Protein AF-A0A1V4V9S0-F1 (afdb_monomer)

Foldseek 3Di:
DPPPPPPVVVVVVVVCCCVLLQVPHQLVPDDPVSSVVNLVDLSNLVNVLCCCCPVVVDDPVRNVVSVVSNVVCCVVVVVVVVVVVVVVVVVCVVVVVPPDD

Radius of gyration: 18.47 Å; Cα contacts (8 Å, |Δi|>4): 56; chains: 1; bounding box: 46×25×48 Å

pLDDT: mean 73.85, std 10.1, range [44.12, 89.5]

Secondary structure (DSSP, 8-state):
--TTS--HHHHHHHHHHHHHTTSSS-GGGS-HHHHHHHTT-HHHHHHHHHHHHHHS---TTTTHHHHHHHHHHHHHHHHHHHHHHHHHHHHHHHTTTTS--

Nearest PDB structures (foldseek):
  7fdv-assembly1_D  TM=7.602E-01  e=6.533E-01  Homo sapiens
  8pxo-assembly1_A  TM=7.440E-01  e=6.915E-01  Homo sapiens

Solvent-accessible surface area (backbone atoms only — not comparable to full-atom values): 5888 Å² total; per-residue (Å²): 139,79,90,80,62,77,53,66,66,56,53,50,50,49,54,48,42,45,73,53,23,30,70,83,49,64,54,86,79,46,58,73,75,54,36,59,55,24,73,71,39,67,60,25,42,54,44,50,44,51,46,40,45,72,76,67,62,52,52,77,78,76,42,41,66,41,50,50,51,49,49,53,48,49,66,52,48,52,58,50,48,52,52,52,48,52,52,52,53,52,51,45,62,72,72,55,73,86,73,86,124

Mean predicted aligned error: 10.96 Å

Structure (mmCIF, N/CA/C/O backbone):
data_AF-A0A1V4V9S0-F1
#
_entry.id   AF-A0A1V4V9S0-F1
#
loop_
_atom_site.group_PDB
_atom_site.id
_atom_site.type_symbol
_atom_site.label_atom_id
_atom_site.label_alt_id
_atom_site.label_comp_id
_atom_site.label_asym_id
_atom_site.label_entity_id
_atom_site.label_seq_id
_atom_site.pdbx_PDB_ins_code
_atom_site.Cartn_x
_atom_site.Cartn_y
_atom_site.Cartn_z
_atom_site.occupancy
_atom_site.B_iso_or_equiv
_atom_site.auth_seq_id
_atom_site.auth_comp_id
_atom_site.auth_asym_id
_atom_site.auth_atom_id
_atom_site.pdbx_PDB_model_num
ATOM 1 N N . MET A 1 1 ? 9.585 13.052 -29.529 1.00 44.12 1 MET A N 1
ATOM 2 C CA . MET A 1 1 ? 8.707 13.631 -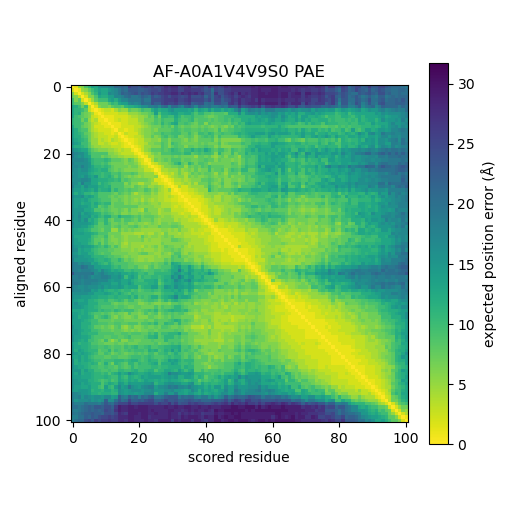28.480 1.00 44.12 1 MET A CA 1
ATOM 3 C C . MET A 1 1 ? 7.450 12.771 -28.269 1.00 44.12 1 MET A C 1
ATOM 5 O O . MET A 1 1 ? 6.352 13.214 -28.572 1.00 44.12 1 MET A O 1
ATOM 9 N N . VAL A 1 2 ? 7.590 11.539 -27.758 1.00 54.09 2 VAL A N 1
ATOM 10 C CA . VAL A 1 2 ? 6.443 10.631 -27.481 1.00 54.09 2 VAL A CA 1
ATOM 11 C C . VAL A 1 2 ? 6.111 10.553 -25.976 1.00 54.09 2 VAL A C 1
ATOM 13 O O . VAL A 1 2 ? 5.015 10.158 -25.598 1.00 54.09 2 VAL A O 1
ATOM 16 N N . PHE A 1 3 ? 6.986 11.070 -25.108 1.00 48.28 3 PHE A N 1
ATOM 17 C CA . PHE A 1 3 ? 6.832 11.071 -23.644 1.00 48.28 3 PHE A CA 1
ATOM 18 C C . PHE A 1 3 ? 6.125 12.322 -23.094 1.00 48.28 3 PHE A C 1
ATOM 20 O O . PHE A 1 3 ? 6.569 12.938 -22.131 1.00 48.28 3 PHE A O 1
ATOM 27 N N . LYS A 1 4 ? 5.028 12.734 -23.737 1.00 51.00 4 LYS A N 1
ATOM 28 C CA . LYS A 1 4 ? 4.128 13.789 -23.226 1.00 51.00 4 LYS A CA 1
ATOM 29 C C . LYS A 1 4 ? 2.662 13.353 -23.173 1.00 51.00 4 LYS A C 1
ATOM 31 O O . LYS A 1 4 ? 1.765 14.184 -23.079 1.00 51.00 4 LYS A O 1
ATOM 36 N N . ARG A 1 5 ? 2.411 12.044 -23.224 1.00 53.09 5 ARG A N 1
ATOM 37 C CA . ARG A 1 5 ? 1.146 11.460 -22.783 1.00 53.09 5 ARG A CA 1
ATOM 38 C C . ARG A 1 5 ? 1.359 11.083 -21.326 1.00 53.09 5 ARG A C 1
ATOM 40 O O . ARG A 1 5 ? 2.104 10.146 -21.068 1.00 53.09 5 ARG A O 1
ATOM 47 N N . GLY A 1 6 ? 0.778 11.842 -20.395 1.00 53.62 6 GLY A N 1
ATOM 48 C CA . GLY A 1 6 ? 0.593 11.337 -19.035 1.00 53.62 6 GLY A CA 1
ATOM 49 C C . GLY A 1 6 ? -0.009 9.942 -19.159 1.00 53.62 6 GLY A C 1
ATOM 50 O O . GLY A 1 6 ? -0.991 9.787 -19.884 1.00 53.62 6 GLY A O 1
ATOM 51 N N . ASP A 1 7 ? 0.685 8.949 -18.607 1.00 70.75 7 ASP A N 1
ATOM 52 C CA . ASP A 1 7 ? 0.490 7.527 -18.885 1.00 70.75 7 ASP A CA 1
ATOM 53 C C . ASP A 1 7 ? -1.006 7.170 -18.933 1.00 70.75 7 ASP A C 1
ATOM 55 O O . ASP A 1 7 ? -1.638 7.081 -17.877 1.00 70.75 7 ASP A O 1
ATOM 59 N N . PRO A 1 8 ? -1.607 6.940 -20.119 1.00 69.75 8 PRO A N 1
ATOM 60 C CA . PRO A 1 8 ? -3.023 6.572 -20.207 1.00 69.75 8 PRO A CA 1
ATOM 61 C C . PRO A 1 8 ? -3.303 5.272 -19.440 1.00 69.75 8 PRO A C 1
ATOM 63 O O . PRO A 1 8 ? -4.409 5.046 -18.965 1.00 69.75 8 PRO A O 1
ATOM 66 N N . ILE A 1 9 ? -2.267 4.453 -19.257 1.00 69.25 9 ILE A N 1
ATOM 67 C CA . ILE A 1 9 ? -2.273 3.252 -18.428 1.00 69.25 9 ILE A CA 1
ATOM 68 C C . ILE A 1 9 ? -2.390 3.609 -16.941 1.00 69.25 9 ILE A C 1
ATOM 70 O O . ILE A 1 9 ? -3.237 3.037 -16.264 1.00 69.25 9 ILE A O 1
ATOM 74 N N . ASN A 1 10 ? -1.611 4.574 -16.434 1.00 71.56 10 ASN A N 1
ATOM 75 C CA . ASN A 1 10 ? -1.757 5.053 -15.054 1.00 71.56 10 ASN A CA 1
ATOM 76 C C . ASN A 1 10 ? -3.132 5.681 -14.831 1.00 71.56 10 ASN A C 1
ATOM 78 O O . ASN A 1 10 ? -3.744 5.450 -13.798 1.00 71.56 10 ASN A O 1
ATOM 82 N N . MET A 1 11 ? -3.649 6.424 -15.810 1.00 72.88 11 MET A N 1
ATOM 83 C CA . MET A 1 11 ? -4.972 7.037 -15.717 1.00 72.88 11 MET A CA 1
ATOM 84 C C . MET A 1 11 ? -6.089 5.982 -15.650 1.00 72.88 11 MET A C 1
ATOM 86 O O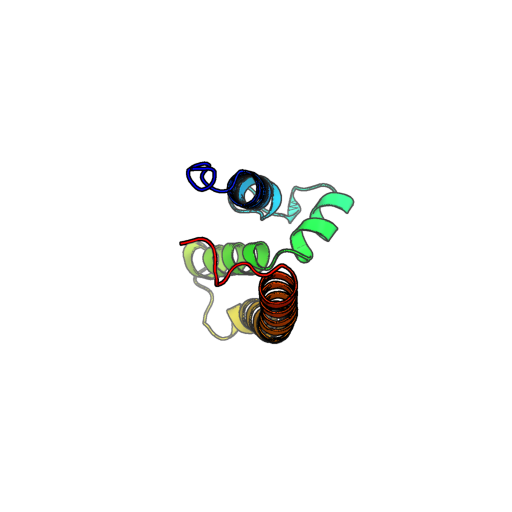 . MET A 1 11 ? -6.999 6.097 -14.830 1.00 72.88 11 MET A O 1
ATOM 90 N N . LEU A 1 12 ? -5.994 4.918 -16.456 1.00 76.06 12 LEU A N 1
ATOM 91 C CA . LEU A 1 12 ? -6.905 3.773 -16.378 1.00 76.06 12 LEU A CA 1
ATOM 92 C C . LEU A 1 12 ? -6.753 3.012 -15.056 1.00 76.06 12 LEU A C 1
ATOM 94 O O . LEU A 1 12 ? -7.759 2.662 -14.446 1.00 76.06 12 LEU A O 1
ATOM 98 N N . LEU A 1 13 ? -5.525 2.782 -14.588 1.00 73.25 13 LEU A N 1
ATOM 99 C CA . LEU A 1 13 ? -5.258 2.104 -13.317 1.00 73.25 13 LEU A CA 1
ATOM 100 C C . LEU A 1 13 ? -5.780 2.900 -12.119 1.00 73.25 13 LEU A C 1
ATOM 102 O O . LEU A 1 13 ? -6.427 2.317 -11.256 1.00 73.25 13 LEU A O 1
ATOM 106 N N . MET A 1 14 ? -5.560 4.216 -12.071 1.00 73.75 14 MET A N 1
ATOM 107 C CA . MET A 1 14 ? -6.081 5.074 -11.003 1.00 73.75 14 MET A CA 1
ATOM 108 C C . MET A 1 14 ? -7.608 5.123 -11.036 1.00 73.75 14 MET A C 1
ATOM 110 O O . MET A 1 14 ? -8.238 4.835 -10.024 1.00 73.75 14 MET A O 1
ATOM 114 N N . GLY A 1 15 ? -8.213 5.385 -12.200 1.00 74.50 15 GLY A N 1
ATOM 115 C CA . GLY A 1 15 ? -9.671 5.475 -12.316 1.00 74.50 15 GLY A CA 1
ATOM 116 C C . GLY A 1 15 ? -10.377 4.162 -11.968 1.00 74.50 15 GLY A C 1
ATOM 117 O O . GLY A 1 15 ? -11.369 4.155 -11.243 1.00 74.50 15 GLY A O 1
ATOM 118 N N . THR A 1 16 ? -9.841 3.026 -12.422 1.00 73.94 16 THR A N 1
ATOM 119 C CA . THR A 1 16 ? -10.376 1.705 -12.050 1.00 73.94 16 THR A CA 1
ATOM 120 C C . THR A 1 16 ? -10.152 1.399 -10.571 1.00 73.94 16 THR A C 1
ATOM 122 O O . THR A 1 16 ? -11.057 0.891 -9.919 1.00 73.94 16 THR A O 1
ATOM 125 N N . SER A 1 17 ? -9.001 1.762 -10.002 1.00 72.19 17 SER A N 1
ATOM 126 C CA . SER A 1 17 ? -8.726 1.575 -8.572 1.00 72.19 17 SER A CA 1
ATOM 127 C C . SER A 1 17 ? -9.612 2.444 -7.679 1.00 72.19 17 SER A C 1
ATOM 129 O O . SER A 1 17 ? -9.995 2.006 -6.604 1.00 72.19 17 SER A O 1
ATOM 131 N N . GLU A 1 18 ? -9.992 3.649 -8.096 1.00 71.12 18 GLU A N 1
ATOM 132 C CA . GLU A 1 18 ? -10.928 4.489 -7.337 1.00 71.12 18 GLU A CA 1
ATOM 133 C C . GLU A 1 18 ? -12.362 3.951 -7.402 1.00 71.12 18 GLU A C 1
ATOM 135 O O . GLU A 1 18 ? -13.054 3.893 -6.382 1.00 71.12 18 GLU A O 1
ATOM 140 N N . LEU A 1 19 ? -12.792 3.502 -8.587 1.00 70.88 19 LEU A N 1
ATOM 141 C CA . LEU A 1 19 ? -14.129 2.944 -8.803 1.00 70.88 19 LEU A CA 1
ATOM 142 C C . LEU A 1 19 ? -14.313 1.583 -8.122 1.00 70.88 19 LEU A C 1
ATOM 144 O O . LEU A 1 19 ? -15.343 1.343 -7.498 1.00 70.88 19 LEU A O 1
ATOM 148 N N . PHE A 1 20 ? -13.320 0.697 -8.231 1.00 67.62 20 PHE A N 1
ATOM 149 C CA . PHE A 1 20 ? -13.401 -0.689 -7.763 1.00 67.62 20 PHE A CA 1
ATOM 150 C C . PHE A 1 20 ? -12.650 -0.945 -6.459 1.00 67.62 20 PHE A C 1
ATOM 152 O O . PHE A 1 20 ? -12.910 -1.944 -5.799 1.00 67.62 20 PHE A O 1
ATOM 159 N N . GLY A 1 21 ? -11.733 -0.070 -6.049 1.00 65.44 21 GLY A N 1
ATOM 160 C CA . GLY A 1 21 ? -10.940 -0.243 -4.829 1.00 65.44 21 GLY A CA 1
ATOM 161 C C . GLY A 1 21 ? -11.694 0.083 -3.543 1.00 65.44 21 GLY A C 1
ATOM 162 O O . GLY A 1 21 ? -11.135 -0.062 -2.461 1.00 65.44 21 GLY A O 1
ATOM 163 N N . GLY A 1 22 ? -12.958 0.495 -3.641 1.00 66.06 22 GLY A N 1
ATOM 164 C CA . GLY A 1 22 ? -13.819 0.754 -2.492 1.00 66.06 22 GLY A CA 1
ATOM 165 C C . GLY A 1 22 ? -13.607 2.121 -1.826 1.00 66.06 22 GLY A C 1
ATOM 166 O O . GLY A 1 22 ? -13.968 2.300 -0.660 1.00 66.06 22 GLY A O 1
ATOM 167 N N . VAL A 1 23 ? -13.011 3.074 -2.561 1.00 68.31 23 VAL A N 1
ATOM 168 C CA . VAL A 1 23 ? -12.773 4.470 -2.135 1.00 68.31 23 VAL A CA 1
ATOM 169 C C . VAL A 1 23 ? -14.094 5.208 -1.927 1.00 68.31 23 VAL A C 1
ATOM 171 O O . VAL A 1 23 ? -14.292 5.837 -0.891 1.00 68.31 23 VAL A O 1
ATOM 174 N N . LEU A 1 24 ? -15.009 5.094 -2.896 1.00 65.88 24 LEU A N 1
ATOM 175 C CA . LEU A 1 24 ? -16.314 5.761 -2.864 1.00 65.88 24 LEU A CA 1
ATOM 176 C C . LEU A 1 24 ? -17.380 4.946 -2.116 1.00 65.88 24 LEU A C 1
ATOM 178 O O . LEU A 1 24 ? -18.191 5.525 -1.397 1.00 65.88 24 LEU A O 1
ATOM 182 N N . PHE A 1 25 ? -17.368 3.615 -2.256 1.00 65.06 25 PHE A N 1
ATOM 183 C CA . PHE A 1 25 ? -18.357 2.710 -1.656 1.00 65.06 25 PHE A CA 1
ATOM 184 C C . PHE A 1 25 ? -17.692 1.472 -1.041 1.00 65.06 25 PHE A C 1
ATOM 186 O O . PHE A 1 25 ? -16.690 1.008 -1.578 1.00 65.06 25 PHE A O 1
ATOM 193 N N . PRO A 1 26 ? -18.228 0.907 0.057 1.00 65.75 26 PRO A N 1
ATOM 194 C CA . PRO A 1 26 ? -17.690 -0.317 0.643 1.00 65.75 26 PRO A CA 1
ATOM 195 C C . PRO A 1 26 ? -17.700 -1.474 -0.361 1.00 65.75 26 PRO A C 1
ATOM 197 O O . PRO A 1 26 ? -18.643 -1.626 -1.138 1.00 65.75 26 PRO A O 1
ATOM 200 N N . ILE A 1 27 ? -16.686 -2.339 -0.298 1.00 71.12 27 ILE A N 1
ATOM 201 C CA . ILE A 1 27 ? -16.618 -3.534 -1.153 1.00 71.12 27 ILE A CA 1
ATOM 202 C C . ILE A 1 27 ? -17.800 -4.481 -0.910 1.00 71.12 27 ILE A C 1
ATOM 204 O O . ILE A 1 27 ? -18.251 -5.168 -1.818 1.00 71.12 27 ILE A O 1
ATOM 208 N N . GLU A 1 28 ? -18.344 -4.463 0.306 1.00 69.50 28 GLU A N 1
ATOM 209 C CA . GLU A 1 28 ? -19.470 -5.284 0.762 1.00 69.50 28 GLU A CA 1
ATOM 210 C C . GLU A 1 28 ? -20.740 -5.089 -0.078 1.00 69.50 28 GLU A C 1
ATOM 212 O O . GLU A 1 28 ? -21.561 -5.997 -0.173 1.00 69.50 28 GLU A O 1
ATOM 217 N N . VAL A 1 29 ? -20.891 -3.924 -0.718 1.00 74.19 29 VAL A N 1
ATOM 218 C CA . VAL A 1 29 ? -22.059 -3.594 -1.550 1.00 74.19 29 VAL A CA 1
ATOM 219 C C . VAL A 1 29 ? -21.889 -4.069 -2.999 1.00 74.19 29 VAL A C 1
ATOM 221 O O . VAL A 1 29 ? -22.843 -4.053 -3.778 1.00 74.19 29 VAL A O 1
ATOM 224 N N . PHE A 1 30 ? -20.683 -4.495 -3.385 1.00 75.88 30 PHE A N 1
ATOM 225 C CA . PHE A 1 30 ? -20.408 -4.988 -4.728 1.00 75.88 30 PHE A CA 1
ATOM 226 C C . PHE A 1 30 ? -20.841 -6.449 -4.918 1.00 75.88 30 PHE A C 1
ATOM 228 O O . PHE A 1 30 ? -20.845 -7.227 -3.964 1.00 75.88 30 PHE A O 1
ATOM 235 N N . PRO A 1 31 ? -21.179 -6.860 -6.157 1.00 77.75 31 PRO A N 1
ATOM 236 C CA . PRO A 1 31 ? -21.459 -8.260 -6.461 1.00 77.75 31 PRO A CA 1
ATOM 237 C C . PRO A 1 31 ? -20.220 -9.140 -6.216 1.00 77.75 31 PRO A C 1
ATOM 239 O O . PRO A 1 31 ? -19.085 -8.693 -6.378 1.00 77.75 31 PRO A O 1
ATOM 242 N N . SER A 1 32 ? -20.428 -10.410 -5.858 1.00 78.06 32 SER A N 1
ATOM 243 C CA . SER A 1 32 ? -19.378 -11.338 -5.386 1.00 78.06 32 SER A CA 1
ATOM 244 C C . SER A 1 32 ? -18.165 -11.480 -6.318 1.00 78.06 32 SER A C 1
ATOM 246 O O . SER A 1 32 ? -17.026 -11.603 -5.860 1.00 78.06 32 SER A O 1
ATOM 248 N N . TRP A 1 33 ? -18.386 -11.419 -7.633 1.00 78.88 33 TRP A N 1
ATOM 249 C CA . T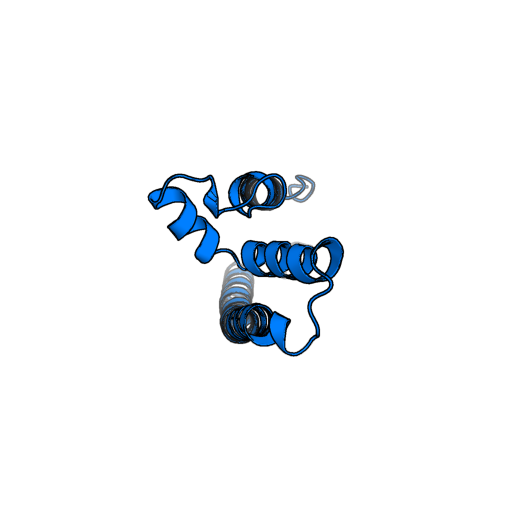RP A 1 33 ? -17.315 -11.450 -8.632 1.00 78.88 33 TRP A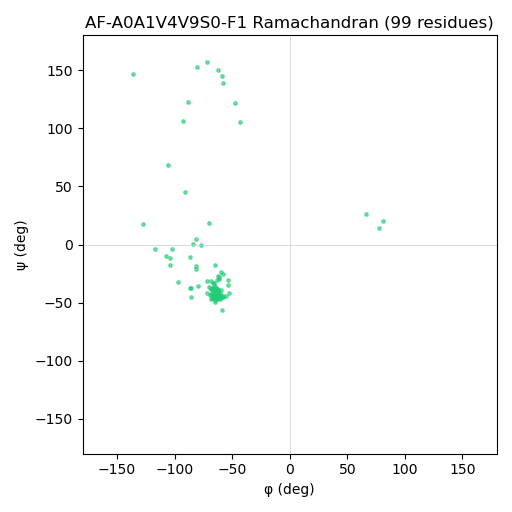 CA 1
ATOM 250 C C . TRP A 1 33 ? -16.418 -10.207 -8.565 1.00 78.88 33 TRP A C 1
ATOM 252 O O . TRP A 1 33 ? -15.205 -10.307 -8.731 1.00 78.88 33 TRP A O 1
ATOM 262 N N . LEU A 1 34 ? -17.003 -9.044 -8.279 1.00 72.81 34 LEU A N 1
ATOM 263 C CA . LEU A 1 34 ? -16.293 -7.775 -8.199 1.00 72.81 34 LEU A CA 1
ATOM 264 C C . LEU A 1 34 ? -15.565 -7.641 -6.857 1.00 72.81 34 LEU A C 1
ATOM 266 O O . LEU A 1 34 ? -14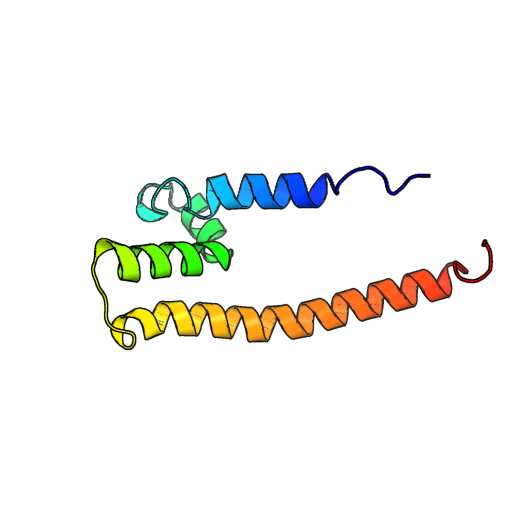.427 -7.187 -6.838 1.00 72.81 34 LEU A O 1
ATOM 270 N N . GLN A 1 35 ? -16.150 -8.158 -5.769 1.00 75.38 35 GLN A N 1
ATOM 271 C CA . GLN A 1 35 ? -15.468 -8.272 -4.472 1.00 75.38 35 GLN A CA 1
ATOM 272 C C . GLN A 1 35 ? -14.151 -9.047 -4.589 1.00 75.38 35 GLN A C 1
ATOM 274 O O . GLN A 1 35 ? -13.127 -8.613 -4.068 1.00 75.38 35 GLN A O 1
ATOM 279 N N . SER A 1 36 ? -14.158 -10.166 -5.323 1.00 75.81 36 SER A N 1
ATOM 280 C CA . SER A 1 36 ? -12.957 -10.989 -5.519 1.00 75.81 36 SER A CA 1
ATOM 281 C C . SER A 1 36 ? -11.840 -10.230 -6.242 1.00 75.81 36 SER A C 1
ATOM 283 O O . SER A 1 36 ? -10.675 -10.375 -5.884 1.00 75.81 36 SER A O 1
ATOM 285 N N . ILE A 1 37 ? -12.184 -9.391 -7.227 1.00 74.38 37 ILE A N 1
ATOM 286 C CA . ILE A 1 37 ? -11.212 -8.541 -7.931 1.00 74.38 37 ILE A CA 1
ATOM 287 C C . ILE A 1 37 ? -10.661 -7.487 -6.974 1.00 74.38 37 ILE A C 1
ATOM 289 O O . ILE A 1 37 ? -9.452 -7.304 -6.892 1.00 74.38 37 ILE A O 1
ATOM 293 N N . SER A 1 38 ? -11.522 -6.830 -6.207 1.00 75.06 38 SER A N 1
ATOM 294 C CA . SER A 1 38 ? -11.108 -5.780 -5.283 1.00 75.06 38 SER A CA 1
ATOM 295 C C . SER A 1 38 ? -10.226 -6.283 -4.139 1.00 75.06 38 SER A C 1
ATOM 297 O O . SER A 1 38 ? -9.295 -5.589 -3.750 1.00 75.06 38 SER A O 1
ATOM 299 N N . HIS A 1 39 ? -10.425 -7.514 -3.659 1.00 72.88 39 HIS A N 1
ATOM 300 C CA . HIS A 1 39 ? -9.522 -8.142 -2.685 1.00 72.88 39 HIS A CA 1
ATOM 301 C C . HIS A 1 39 ? -8.109 -8.407 -3.230 1.00 72.88 39 HIS A C 1
ATOM 303 O O . HIS A 1 39 ? -7.175 -8.583 -2.453 1.00 72.88 39 HIS A O 1
ATOM 309 N N . ILE A 1 40 ? -7.919 -8.406 -4.552 1.00 74.25 40 ILE A N 1
ATOM 310 C CA . ILE A 1 40 ? -6.589 -8.499 -5.171 1.00 74.25 40 ILE A CA 1
ATOM 311 C C . ILE A 1 40 ? -5.898 -7.124 -5.188 1.00 74.25 40 ILE A C 1
ATOM 313 O O . ILE A 1 40 ? -4.676 -7.052 -5.323 1.00 74.25 40 ILE A O 1
ATOM 317 N N . LEU A 1 41 ? -6.643 -6.023 -5.023 1.00 73.69 41 LEU A N 1
ATOM 318 C CA . LEU A 1 41 ? -6.070 -4.684 -5.009 1.00 73.69 41 LEU A CA 1
ATOM 319 C C . LEU A 1 41 ? -5.630 -4.278 -3.589 1.00 73.69 41 LEU A C 1
ATOM 321 O O . LEU A 1 41 ? -6.464 -4.155 -2.688 1.00 73.69 41 LEU A O 1
ATOM 325 N N . PRO A 1 42 ? -4.344 -3.933 -3.382 1.00 73.12 42 PRO A N 1
ATOM 326 C CA . PRO A 1 42 ? -3.858 -3.489 -2.075 1.00 73.12 42 PRO A CA 1
ATOM 327 C C . PRO A 1 42 ? -4.542 -2.200 -1.593 1.00 73.12 42 PRO A C 1
ATOM 329 O O . PRO A 1 42 ? -4.686 -1.992 -0.391 1.00 73.12 42 PRO A O 1
ATOM 332 N N . ILE A 1 43 ? -5.024 -1.354 -2.515 1.00 75.00 43 ILE A N 1
ATOM 333 C CA . ILE A 1 43 ? -5.703 -0.097 -2.171 1.00 75.00 43 ILE A CA 1
ATOM 334 C C . ILE A 1 43 ? -6.979 -0.320 -1.347 1.00 75.00 43 ILE A C 1
ATOM 336 O O . ILE A 1 43 ? -7.306 0.510 -0.502 1.00 75.00 43 ILE A O 1
ATOM 340 N N . THR A 1 44 ? -7.659 -1.458 -1.525 1.00 78.69 44 THR A N 1
ATOM 341 C CA . THR A 1 44 ? -8.879 -1.794 -0.780 1.00 78.69 44 THR A CA 1
ATOM 342 C C . THR A 1 44 ? -8.606 -1.961 0.710 1.00 78.69 44 THR A C 1
ATOM 344 O O . THR A 1 44 ? -9.363 -1.444 1.532 1.00 78.69 44 THR A O 1
ATOM 347 N N . TYR A 1 45 ? -7.485 -2.586 1.074 1.00 78.44 45 TYR A N 1
ATOM 348 C CA . TYR A 1 45 ? -7.073 -2.733 2.472 1.00 78.44 45 TYR A CA 1
ATOM 349 C C . TYR A 1 45 ? -6.690 -1.389 3.098 1.00 78.44 45 TYR A C 1
ATOM 351 O O . TYR A 1 45 ? -7.069 -1.117 4.235 1.00 78.44 45 TYR A O 1
ATOM 359 N N . SER A 1 46 ? -6.020 -0.507 2.345 1.00 78.75 46 SER A N 1
ATOM 360 C CA . SER A 1 46 ? -5.699 0.850 2.811 1.00 78.75 46 SER A CA 1
ATOM 361 C C . SER A 1 46 ? -6.955 1.669 3.100 1.00 78.75 46 SER A C 1
ATOM 363 O O . SER A 1 46 ? -7.050 2.317 4.140 1.00 78.75 46 SER A O 1
ATOM 365 N N . VAL A 1 47 ? -7.934 1.641 2.193 1.00 78.75 47 VAL A N 1
ATOM 366 C CA . VAL A 1 47 ? -9.178 2.405 2.342 1.00 78.75 47 VAL A CA 1
ATOM 367 C C . VAL A 1 47 ? -10.033 1.864 3.487 1.00 78.75 47 VAL A C 1
ATOM 369 O O . VAL A 1 47 ? -10.550 2.657 4.276 1.00 78.75 47 VAL A O 1
ATOM 372 N N . ASN A 1 48 ? -10.155 0.539 3.622 1.00 78.19 48 ASN A N 1
ATOM 373 C CA . ASN A 1 48 ? -10.856 -0.063 4.758 1.00 78.19 48 ASN A CA 1
ATOM 374 C C . ASN A 1 48 ? -10.165 0.270 6.085 1.00 78.19 48 ASN A C 1
ATOM 376 O O . ASN A 1 48 ? -10.838 0.724 7.006 1.00 78.19 48 ASN A O 1
ATOM 380 N N . GLY A 1 49 ? -8.837 0.145 6.167 1.00 77.50 49 GLY A N 1
ATOM 381 C CA . GLY A 1 49 ? -8.075 0.515 7.361 1.00 77.50 49 GLY A CA 1
ATOM 382 C C . GLY A 1 49 ? -8.267 1.985 7.742 1.00 77.50 49 GLY A C 1
ATOM 383 O O . GLY A 1 49 ? -8.569 2.290 8.893 1.00 77.50 49 GLY A O 1
ATOM 384 N N . MET A 1 50 ? -8.203 2.907 6.772 1.00 78.19 50 MET A N 1
ATOM 385 C CA . MET A 1 50 ? -8.509 4.324 7.013 1.00 78.19 50 MET A CA 1
ATOM 386 C C . MET A 1 50 ? -9.938 4.523 7.524 1.00 78.19 50 MET A C 1
ATOM 388 O O . MET A 1 50 ? -10.158 5.334 8.417 1.00 78.19 50 MET A O 1
ATOM 392 N N . ARG A 1 51 ? -10.913 3.771 7.006 1.00 77.88 51 ARG A N 1
ATOM 393 C CA . ARG A 1 51 ? -12.304 3.846 7.463 1.00 77.88 51 ARG A CA 1
ATOM 394 C C . ARG A 1 51 ? -12.456 3.362 8.906 1.00 77.88 51 ARG A C 1
ATOM 396 O O . ARG A 1 51 ? -13.091 4.053 9.698 1.00 77.88 51 ARG A O 1
ATOM 403 N N . HIS A 1 52 ? -11.854 2.229 9.263 1.00 78.19 52 HIS A N 1
ATOM 404 C CA . HIS A 1 52 ? -11.873 1.706 10.633 1.00 78.19 52 HIS A CA 1
ATOM 405 C C . HIS A 1 52 ? -11.147 2.643 11.611 1.00 78.19 52 HIS A C 1
ATOM 407 O O . HIS A 1 52 ? -11.663 2.927 12.691 1.00 78.19 52 HIS A O 1
ATOM 413 N N . ALA A 1 53 ? -10.013 3.220 11.204 1.00 78.38 53 ALA A N 1
ATOM 414 C CA . ALA A 1 53 ? -9.281 4.192 12.012 1.00 78.38 53 ALA A CA 1
ATOM 415 C C . ALA A 1 53 ? -10.055 5.507 12.211 1.00 78.38 53 ALA A C 1
ATOM 417 O O . ALA A 1 53 ? -10.128 6.015 13.327 1.00 78.38 53 ALA A O 1
ATOM 418 N N . LEU A 1 54 ? -10.639 6.064 11.143 1.00 77.81 54 LEU A N 1
ATOM 419 C CA . LEU A 1 54 ? -11.248 7.400 11.166 1.00 77.81 54 LEU A CA 1
ATOM 420 C C . LEU A 1 54 ? -12.704 7.409 11.642 1.00 77.81 54 LEU A C 1
ATOM 422 O O . LEU A 1 54 ? -13.107 8.358 12.308 1.00 77.81 54 LEU A O 1
ATOM 426 N N . LEU A 1 55 ? -13.504 6.397 11.288 1.00 77.31 55 LEU A N 1
ATOM 427 C CA . LEU A 1 55 ? -14.934 6.356 11.626 1.00 77.31 55 LEU A CA 1
ATOM 428 C C . LEU A 1 55 ? -15.232 5.530 12.875 1.00 77.31 55 LEU A C 1
ATOM 430 O O . LEU A 1 55 ? -16.187 5.839 13.582 1.00 77.31 55 LEU A O 1
ATOM 434 N N . GLN A 1 56 ? -14.459 4.472 13.131 1.00 75.06 56 GLN A N 1
ATOM 435 C CA . GLN A 1 56 ? -14.723 3.544 14.237 1.00 75.06 56 GLN A CA 1
ATOM 436 C C . GLN A 1 56 ? -13.730 3.696 15.396 1.00 75.06 56 GLN A C 1
ATOM 438 O O . GLN A 1 56 ? -13.966 3.137 16.463 1.00 75.06 56 GLN A O 1
ATOM 443 N N . GLY A 1 57 ? -12.655 4.474 15.219 1.00 72.12 57 GLY A N 1
ATOM 444 C CA . GLY A 1 57 ? -11.670 4.742 16.269 1.00 72.12 57 GLY A CA 1
ATOM 445 C C . GLY A 1 57 ? -10.876 3.507 16.693 1.00 72.12 57 GLY A C 1
ATOM 446 O O . GLY A 1 57 ? -10.430 3.444 17.837 1.00 72.12 57 GLY A O 1
ATOM 447 N N . TYR A 1 58 ? -10.730 2.524 15.797 1.00 77.62 58 TYR A N 1
ATOM 448 C CA . TYR A 1 58 ? -10.039 1.270 16.092 1.00 77.62 58 TYR A CA 1
ATOM 449 C C . TYR A 1 58 ? -8.601 1.530 16.549 1.00 77.62 58 TYR A C 1
ATOM 451 O O . TYR A 1 58 ? -7.881 2.374 16.006 1.00 77.62 58 TYR A O 1
ATOM 459 N N . SER A 1 59 ? -8.176 0.778 17.559 1.00 76.75 59 SER A N 1
ATOM 460 C CA . SER A 1 59 ? -6.802 0.805 18.051 1.00 76.75 59 SER A CA 1
ATOM 461 C C . SER A 1 59 ? -5.852 0.126 17.055 1.00 76.75 59 SER A C 1
ATOM 463 O O . SER A 1 59 ? -6.260 -0.727 16.272 1.00 76.75 59 SER A O 1
ATOM 465 N N . ILE A 1 60 ? -4.551 0.448 17.091 1.00 71.88 60 ILE A N 1
ATOM 466 C CA . ILE A 1 60 ? -3.549 -0.127 16.161 1.00 71.88 60 ILE A CA 1
ATOM 467 C C . ILE A 1 60 ? -3.566 -1.670 16.172 1.00 71.88 60 ILE A C 1
ATOM 469 O O . ILE A 1 60 ? -3.301 -2.295 15.148 1.00 71.88 60 ILE A O 1
ATOM 473 N N . GLY A 1 61 ? -3.910 -2.286 17.310 1.00 75.56 61 GLY A N 1
ATOM 474 C CA . GLY A 1 61 ? -4.039 -3.740 17.430 1.00 75.56 61 GLY A CA 1
ATOM 475 C C . GLY A 1 61 ? -5.225 -4.324 16.658 1.00 75.56 61 GLY A C 1
ATOM 476 O O . GLY A 1 61 ? -5.125 -5.435 16.149 1.00 75.56 61 GLY A O 1
ATOM 477 N N . GLU A 1 62 ? -6.318 -3.578 16.518 1.00 76.12 62 GLU A N 1
ATOM 478 C CA . GLU A 1 62 ? -7.503 -4.000 15.761 1.00 76.12 62 GLU A CA 1
ATOM 479 C C . GLU A 1 62 ? -7.339 -3.770 14.253 1.00 76.12 62 GLU A C 1
ATOM 481 O O . GLU A 1 62 ? -7.990 -4.455 13.476 1.00 76.12 62 GLU A O 1
ATOM 486 N N . LEU A 1 63 ? -6.422 -2.879 13.843 1.00 78.00 63 LEU A N 1
ATOM 487 C CA . LEU A 1 63 ? -5.983 -2.702 12.447 1.00 78.00 63 LEU A CA 1
ATOM 488 C C . LEU A 1 63 ? -4.885 -3.689 12.009 1.00 78.00 63 LEU A C 1
ATOM 490 O O . LEU A 1 63 ? -4.388 -3.628 10.879 1.00 78.00 63 LEU A O 1
ATOM 494 N N . ALA A 1 64 ? -4.449 -4.583 12.901 1.00 77.31 64 ALA A N 1
ATOM 495 C CA . ALA A 1 64 ? -3.420 -5.570 12.598 1.00 77.31 64 ALA A CA 1
ATOM 496 C C . ALA A 1 64 ? -3.706 -6.423 11.340 1.00 77.31 64 ALA A C 1
ATOM 498 O O . ALA A 1 64 ? -2.759 -6.628 10.575 1.00 77.31 64 ALA A O 1
ATOM 499 N N . PRO A 1 65 ? -4.935 -6.915 11.068 1.00 77.19 65 PRO A N 1
ATOM 500 C CA . PRO A 1 65 ? -5.188 -7.718 9.871 1.00 77.19 65 PRO A CA 1
ATOM 501 C C . PRO A 1 65 ? -5.079 -6.912 8.564 1.00 77.19 65 PRO A C 1
ATOM 503 O O . PRO A 1 65 ? -4.523 -7.418 7.583 1.00 77.19 65 PRO A O 1
ATOM 506 N N . GLU A 1 66 ? -5.520 -5.651 8.531 1.00 77.50 66 GLU A N 1
ATOM 507 C CA . GLU A 1 66 ? -5.363 -4.766 7.369 1.00 77.50 66 GLU A CA 1
ATOM 508 C C . GLU A 1 66 ? -3.890 -4.425 7.137 1.00 77.50 66 GLU A C 1
ATOM 510 O O . GLU A 1 66 ? -3.396 -4.510 6.010 1.00 77.50 66 GLU A O 1
ATOM 515 N N . LEU A 1 67 ? -3.163 -4.098 8.210 1.00 79.06 67 LEU A N 1
ATOM 516 C CA . LEU A 1 67 ? -1.733 -3.799 8.151 1.00 79.06 67 LEU A CA 1
ATOM 517 C C . LEU A 1 67 ? -0.919 -5.014 7.698 1.00 79.06 67 LEU A C 1
ATOM 519 O O . LEU A 1 67 ? -0.045 -4.873 6.845 1.00 79.06 67 LEU A O 1
ATOM 523 N N . LEU A 1 68 ? -1.222 -6.212 8.205 1.00 83.56 68 LEU A N 1
ATOM 524 C CA . LEU A 1 68 ? -0.580 -7.452 7.761 1.00 83.56 68 LEU A CA 1
ATOM 525 C C . LEU A 1 68 ? -0.823 -7.717 6.278 1.00 83.56 68 LEU A C 1
ATOM 527 O O . LEU A 1 68 ? 0.109 -8.093 5.570 1.00 83.56 68 LEU A O 1
ATOM 531 N N . SER A 1 69 ? -2.046 -7.484 5.800 1.00 82.31 69 SER A N 1
ATOM 532 C CA . SER A 1 69 ? -2.384 -7.636 4.383 1.00 82.31 69 SER A CA 1
ATOM 533 C C . SER A 1 69 ? -1.553 -6.680 3.522 1.00 82.31 69 SER A C 1
ATOM 535 O O . SER A 1 69 ? -0.936 -7.101 2.545 1.00 82.31 69 SER A O 1
ATOM 537 N N . LEU A 1 70 ? -1.441 -5.409 3.923 1.00 82.44 70 LEU A N 1
ATOM 538 C CA . LEU A 1 70 ? -0.616 -4.413 3.229 1.00 82.44 70 LEU A CA 1
ATOM 539 C C . LEU A 1 70 ? 0.882 -4.744 3.257 1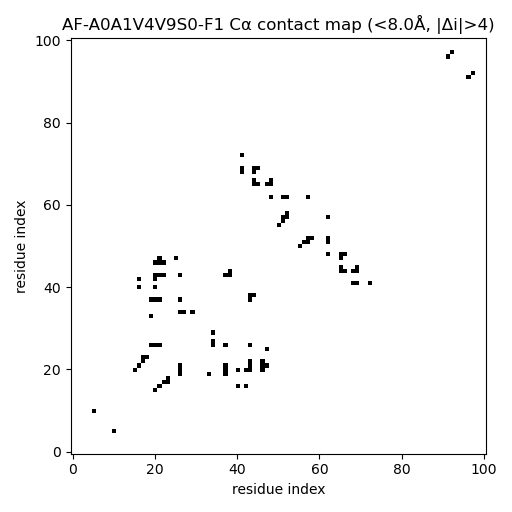.00 82.44 70 LEU A C 1
ATOM 541 O O . LEU A 1 70 ? 1.576 -4.559 2.252 1.00 82.44 70 LEU A O 1
ATOM 545 N N . VAL A 1 71 ? 1.390 -5.255 4.380 1.00 86.00 71 VAL A N 1
ATOM 546 C CA . VAL A 1 71 ? 2.780 -5.716 4.500 1.00 86.00 71 VAL A CA 1
ATOM 547 C C . VAL A 1 71 ? 3.027 -6.918 3.591 1.00 86.00 71 VAL A C 1
ATOM 549 O O . VAL A 1 71 ? 4.023 -6.934 2.872 1.00 86.00 71 VAL A O 1
ATOM 552 N N . LEU A 1 72 ? 2.110 -7.888 3.555 1.00 87.06 72 LEU A N 1
ATOM 553 C CA . LEU A 1 72 ? 2.200 -9.050 2.672 1.00 87.06 72 LEU A CA 1
ATOM 554 C C . LEU A 1 72 ? 2.224 -8.622 1.202 1.00 87.06 72 LEU A C 1
ATOM 556 O O . LEU A 1 72 ? 3.100 -9.050 0.451 1.00 87.06 72 LEU A O 1
ATOM 560 N N . PHE A 1 73 ? 1.321 -7.720 0.805 1.00 84.75 73 PHE A N 1
ATOM 561 C CA . PHE A 1 73 ? 1.341 -7.137 -0.534 1.00 84.75 73 PHE A CA 1
ATOM 562 C C . PHE A 1 73 ? 2.669 -6.436 -0.811 1.00 84.75 73 PHE A C 1
ATOM 564 O O . PHE A 1 73 ? 3.255 -6.667 -1.860 1.00 84.75 73 PHE A O 1
ATOM 571 N N . SER A 1 74 ? 3.199 -5.650 0.125 1.00 84.31 74 SER A N 1
ATOM 572 C CA . SER A 1 74 ? 4.493 -4.979 -0.050 1.00 84.31 74 SER A CA 1
ATOM 573 C C . SER A 1 74 ? 5.637 -5.978 -0.257 1.00 84.31 74 SER A C 1
ATOM 575 O O . SER A 1 74 ? 6.446 -5.804 -1.166 1.00 84.31 74 SER A O 1
ATOM 577 N N . ILE A 1 75 ? 5.671 -7.064 0.520 1.00 89.50 75 ILE A N 1
ATOM 578 C CA . ILE A 1 75 ? 6.669 -8.137 0.394 1.00 89.50 75 ILE A CA 1
ATOM 579 C C . ILE A 1 75 ? 6.572 -8.850 -0.961 1.00 89.50 75 ILE A C 1
ATOM 581 O O . ILE A 1 75 ? 7.591 -9.309 -1.463 1.00 89.50 75 ILE A O 1
ATOM 585 N N . VAL A 1 76 ? 5.388 -8.932 -1.572 1.00 88.38 76 VAL A N 1
ATOM 586 C CA . VAL A 1 76 ? 5.190 -9.562 -2.891 1.00 88.38 76 VAL A CA 1
ATOM 587 C C . VAL A 1 76 ? 5.445 -8.582 -4.041 1.00 88.38 76 VAL A C 1
ATOM 589 O O . VAL A 1 76 ? 6.127 -8.917 -5.010 1.00 88.38 76 VAL A O 1
ATOM 592 N N . LEU A 1 77 ? 4.927 -7.356 -3.946 1.00 84.00 77 LEU A N 1
ATOM 593 C CA . LEU A 1 77 ? 5.038 -6.337 -4.989 1.00 84.00 77 LEU A CA 1
ATOM 594 C C . LEU A 1 77 ? 6.461 -5.801 -5.129 1.00 84.00 77 LEU A C 1
ATOM 596 O O . LEU A 1 77 ? 6.882 -5.545 -6.252 1.00 84.00 77 LEU A O 1
ATOM 600 N N . LEU A 1 78 ? 7.218 -5.650 -4.040 1.00 86.19 78 LEU A N 1
ATOM 601 C CA . LEU A 1 78 ? 8.600 -5.169 -4.109 1.00 86.19 78 LEU A CA 1
ATOM 602 C C . LEU A 1 78 ? 9.508 -6.064 -4.972 1.00 86.19 78 LEU A C 1
ATOM 604 O O . LEU A 1 78 ? 10.065 -5.552 -5.945 1.00 86.19 78 LEU A O 1
ATOM 608 N N . PRO A 1 79 ? 9.650 -7.377 -4.718 1.00 89.38 79 PRO A N 1
ATOM 609 C CA . PRO A 1 79 ? 10.473 -8.237 -5.563 1.00 89.38 79 PRO A CA 1
ATOM 610 C C . PRO A 1 79 ? 9.909 -8.350 -6.981 1.00 89.38 79 PRO A C 1
ATOM 612 O O . PRO A 1 79 ? 10.685 -8.364 -7.935 1.00 89.38 79 PRO A O 1
ATOM 615 N N . LEU A 1 80 ? 8.580 -8.355 -7.147 1.00 87.38 80 LEU A N 1
ATOM 616 C CA . LEU A 1 80 ? 7.957 -8.344 -8.471 1.00 87.38 80 LEU A CA 1
ATOM 617 C C . LEU A 1 80 ? 8.329 -7.077 -9.255 1.00 87.38 80 LEU A C 1
ATOM 619 O O . LEU A 1 80 ? 8.681 -7.161 -10.430 1.00 87.38 80 LEU A O 1
ATOM 623 N N . SER A 1 81 ? 8.309 -5.914 -8.600 1.00 84.06 81 SER A N 1
ATOM 624 C CA . SER A 1 81 ? 8.681 -4.634 -9.203 1.00 84.06 81 SER A CA 1
ATOM 625 C C . SER A 1 81 ? 10.147 -4.621 -9.627 1.00 84.06 81 SER A C 1
ATOM 627 O O . SER A 1 81 ? 10.444 -4.230 -10.752 1.00 84.06 81 SER A O 1
ATOM 629 N N . LEU A 1 82 ? 11.048 -5.133 -8.781 1.00 87.50 82 LEU A N 1
ATOM 630 C CA . LEU A 1 82 ? 12.472 -5.241 -9.088 1.00 87.50 82 LEU A CA 1
ATOM 631 C C . LEU A 1 82 ? 12.712 -6.182 -10.271 1.00 87.50 82 LEU A C 1
ATOM 633 O O . LEU A 1 82 ? 13.457 -5.831 -11.181 1.00 87.50 82 LEU A O 1
ATOM 637 N N . PHE A 1 83 ? 12.031 -7.328 -10.309 1.00 87.88 83 PHE A N 1
ATOM 638 C CA . PHE A 1 83 ? 12.139 -8.287 -11.407 1.00 87.88 83 PHE A CA 1
ATOM 639 C C . PHE A 1 83 ? 11.651 -7.705 -12.741 1.00 87.88 83 PHE A C 1
ATOM 641 O O . PHE A 1 83 ? 12.322 -7.824 -13.768 1.00 87.88 83 PHE A O 1
ATOM 648 N N . VAL A 1 84 ? 10.488 -7.046 -12.741 1.00 86.44 84 VAL A N 1
ATOM 649 C CA . VAL A 1 84 ? 9.948 -6.386 -13.940 1.00 86.44 84 VAL A CA 1
ATOM 650 C C . VAL A 1 84 ? 10.869 -5.252 -14.386 1.00 86.44 84 VAL A C 1
ATOM 652 O O . VAL A 1 84 ? 11.148 -5.126 -15.580 1.00 86.44 84 VAL A O 1
ATOM 655 N N . PHE A 1 85 ? 11.383 -4.462 -13.443 1.00 84.44 85 PHE A N 1
ATOM 656 C CA . PHE A 1 85 ? 12.299 -3.365 -13.725 1.00 84.44 85 PHE A CA 1
ATOM 657 C C . PHE A 1 85 ? 13.616 -3.866 -14.325 1.00 84.44 85 PHE A C 1
ATOM 659 O O . PHE A 1 85 ? 14.060 -3.344 -15.345 1.00 84.44 85 PHE A O 1
ATOM 666 N N . GLU A 1 86 ? 14.204 -4.928 -13.772 1.00 85.50 86 GLU A N 1
ATOM 667 C CA . GLU A 1 86 ? 15.414 -5.553 -14.309 1.00 85.50 86 GLU A CA 1
ATOM 668 C C . GLU A 1 86 ? 15.201 -6.016 -15.757 1.00 85.50 86 GLU A C 1
ATOM 670 O O . GLU A 1 86 ? 16.013 -5.726 -16.638 1.00 85.50 86 GLU A O 1
ATOM 675 N N . ARG A 1 87 ? 14.066 -6.664 -16.047 1.00 82.31 87 ARG A N 1
ATOM 676 C CA . ARG A 1 87 ? 13.722 -7.113 -17.405 1.00 82.31 87 ARG A CA 1
ATOM 677 C C . ARG A 1 87 ? 13.485 -5.958 -18.368 1.00 82.31 87 ARG A C 1
ATOM 679 O O . ARG A 1 87 ? 13.925 -6.035 -19.515 1.00 82.31 87 ARG A O 1
ATOM 686 N N . ALA A 1 88 ? 12.830 -4.893 -17.915 1.00 82.00 88 ALA A N 1
ATOM 687 C CA . ALA A 1 88 ? 12.646 -3.684 -18.706 1.00 82.00 88 ALA A CA 1
ATOM 688 C C . ALA A 1 88 ? 14.001 -3.042 -19.049 1.00 82.00 88 ALA A C 1
ATOM 690 O O . ALA A 1 88 ? 14.262 -2.740 -20.212 1.00 82.00 88 ALA A O 1
ATOM 691 N N . VAL A 1 89 ? 14.904 -2.924 -18.069 1.00 81.25 89 VAL A N 1
ATOM 692 C CA . VAL A 1 89 ? 16.252 -2.365 -18.257 1.00 81.25 89 VAL A CA 1
ATOM 693 C C . VAL A 1 89 ? 17.093 -3.226 -19.202 1.00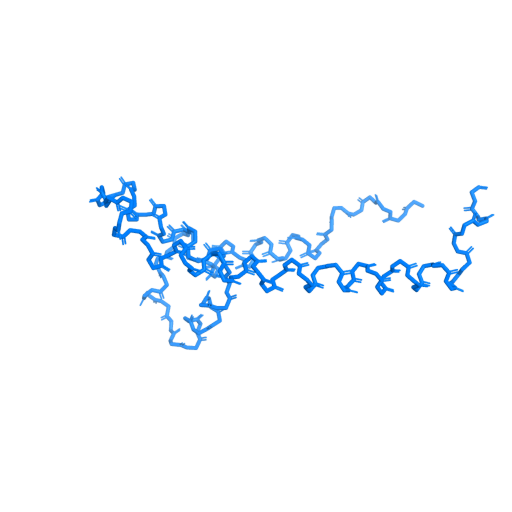 81.25 89 VAL A C 1
ATOM 695 O O . VAL A 1 89 ? 17.772 -2.688 -20.077 1.00 81.25 89 VAL A O 1
ATOM 698 N N . LEU A 1 90 ? 17.044 -4.556 -19.071 1.00 80.44 90 LEU A N 1
ATOM 699 C CA . LEU A 1 90 ? 17.762 -5.472 -19.963 1.00 80.44 90 LEU A CA 1
ATOM 700 C C . LEU A 1 90 ? 17.256 -5.383 -21.407 1.00 80.44 90 LEU A C 1
ATOM 702 O O . LEU A 1 90 ? 18.063 -5.364 -22.335 1.00 80.44 90 LEU A O 1
ATOM 706 N N . LYS A 1 91 ? 15.938 -5.264 -21.601 1.00 76.88 91 LYS A N 1
ATOM 707 C CA . LYS A 1 91 ? 15.339 -5.103 -22.930 1.00 76.88 91 LYS A CA 1
ATOM 708 C C . LYS A 1 91 ? 15.759 -3.785 -23.592 1.00 76.88 91 LYS A C 1
ATOM 710 O O . LYS A 1 91 ? 16.174 -3.794 -24.745 1.00 76.88 91 LYS A O 1
ATOM 715 N N . VAL A 1 92 ? 15.758 -2.683 -22.840 1.00 75.62 92 VAL A N 1
ATOM 716 C CA . VAL A 1 92 ? 16.214 -1.365 -23.325 1.00 75.62 92 VAL A CA 1
ATOM 717 C C . VAL A 1 92 ? 17.711 -1.367 -23.671 1.00 75.62 92 VAL A C 1
ATOM 719 O O . VAL A 1 92 ? 18.114 -0.761 -24.664 1.00 75.62 92 VAL A O 1
ATOM 722 N N . LYS A 1 93 ? 18.545 -2.082 -22.898 1.00 70.31 93 LYS A N 1
ATOM 723 C CA . LYS A 1 93 ? 19.976 -2.259 -23.207 1.00 70.31 93 LYS A CA 1
ATOM 724 C C . LYS A 1 93 ? 20.208 -3.083 -24.480 1.00 70.31 93 LYS A C 1
ATOM 726 O O . LYS A 1 93 ? 21.125 -2.763 -25.230 1.00 70.31 93 LYS A O 1
ATOM 731 N N . ALA A 1 94 ? 19.393 -4.109 -24.733 1.00 67.56 94 ALA A N 1
ATOM 732 C CA . ALA A 1 94 ? 19.491 -4.948 -25.931 1.00 67.56 94 ALA A CA 1
ATOM 733 C C . ALA A 1 94 ? 19.027 -4.229 -27.213 1.00 67.56 94 ALA A C 1
ATOM 735 O O . ALA A 1 94 ? 19.571 -4.481 -28.284 1.00 67.56 94 ALA A O 1
ATOM 736 N N . GLU A 1 95 ? 18.067 -3.306 -27.107 1.00 66.94 95 GLU A N 1
ATOM 737 C CA . GLU A 1 95 ? 17.538 -2.527 -28.239 1.00 66.94 95 GLU A CA 1
ATOM 738 C C . GLU A 1 95 ? 18.420 -1.312 -28.627 1.00 66.94 95 GLU A C 1
ATOM 740 O O . GLU A 1 95 ? 18.074 -0.559 -29.534 1.00 66.94 95 GLU A O 1
ATOM 745 N N . GLY A 1 96 ? 19.594 -1.121 -28.003 1.00 59.41 96 GLY A N 1
ATOM 746 C CA . GLY A 1 96 ? 20.593 -0.127 -28.438 1.00 59.41 96 GLY A CA 1
ATOM 747 C C . GLY A 1 96 ? 20.289 1.331 -28.059 1.00 59.41 96 GLY A C 1
ATOM 748 O O . GLY A 1 96 ? 20.943 2.251 -28.552 1.00 59.41 96 GLY A O 1
ATOM 749 N N . GLY A 1 97 ? 19.339 1.567 -27.150 1.00 57.94 97 GLY A N 1
ATOM 7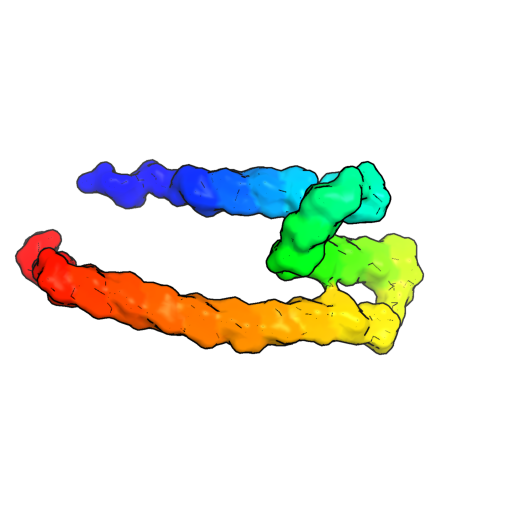50 C CA . GLY A 1 97 ? 18.852 2.899 -26.764 1.00 57.94 97 GLY A CA 1
ATOM 751 C C . GLY A 1 97 ? 19.817 3.787 -25.961 1.00 57.94 97 GLY A C 1
ATOM 752 O O . GLY A 1 97 ? 19.359 4.722 -25.314 1.00 57.94 97 GLY A O 1
ATOM 753 N N . LEU A 1 98 ? 21.126 3.510 -25.961 1.00 57.22 98 LEU A N 1
ATOM 754 C CA . LEU A 1 98 ? 22.141 4.356 -25.313 1.00 57.22 98 LEU A CA 1
ATOM 755 C C . LEU A 1 98 ? 22.929 5.243 -26.293 1.00 57.22 98 LEU A C 1
ATOM 757 O O . LEU A 1 98 ? 23.746 6.036 -25.838 1.00 57.22 98 LEU A O 1
ATOM 761 N N . VAL A 1 99 ? 22.708 5.139 -27.613 1.00 53.34 99 VAL A N 1
ATOM 762 C CA . VAL A 1 99 ? 23.527 5.860 -28.620 1.00 53.34 99 VAL A CA 1
ATOM 763 C C . VAL A 1 99 ? 22.737 6.871 -29.464 1.00 53.34 99 VAL A C 1
ATOM 765 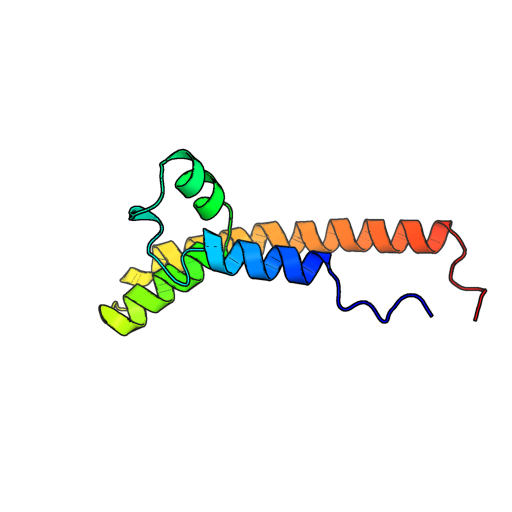O O . VAL A 1 99 ? 23.325 7.603 -30.247 1.00 53.34 99 VAL A O 1
ATOM 768 N N . GLN A 1 100 ? 21.418 6.981 -29.306 1.00 44.44 100 GLN A N 1
ATOM 769 C CA . GLN A 1 100 ? 20.630 7.996 -30.023 1.00 44.44 100 GLN A CA 1
ATOM 770 C C . GLN A 1 100 ? 20.218 9.110 -29.051 1.00 44.44 100 GLN A C 1
ATOM 772 O O . GLN A 1 100 ? 19.047 9.222 -28.686 1.00 44.44 100 GLN A O 1
ATOM 777 N N . TYR A 1 101 ? 21.209 9.877 -28.590 1.00 44.22 101 TYR A N 1
ATOM 778 C CA . TYR A 1 101 ? 21.018 11.194 -27.977 1.00 44.22 101 TYR A CA 1
ATOM 779 C C . TYR A 1 101 ? 21.580 12.260 -28.915 1.00 44.22 101 TYR A C 1
ATOM 781 O O . TYR A 1 101 ? 22.653 11.991 -29.504 1.00 44.22 101 TYR A O 1
#

Sequence (101 aa):
MVFKRGDPINMLLMGTSELFGGVLFPIEVFPSWLQSISHILPITYSVNGMRHALLQGYSIGELAPELLSLVLFSIVLLPLSLFVFERAVLKVKAEGGLVQY